Protein AF-A0A915E1F2-F1 (afdb_monomer_lite)

Structure (mmCIF, N/CA/C/O backbone):
data_AF-A0A915E1F2-F1
#
_entry.id   AF-A0A915E1F2-F1
#
loop_
_atom_site.group_PDB
_atom_site.id
_atom_site.type_symbol
_atom_site.label_atom_id
_atom_site.label_alt_id
_atom_site.label_comp_id
_atom_site.label_asym_id
_atom_site.label_entity_id
_atom_site.label_seq_id
_atom_site.pdbx_PDB_ins_code
_atom_site.Cartn_x
_atom_site.Cartn_y
_atom_site.Cartn_z
_atom_site.occupancy
_atom_site.B_iso_or_equiv
_atom_site.auth_seq_id
_atom_site.auth_comp_id
_atom_site.auth_asym_id
_atom_site.auth_atom_id
_atom_site.pdbx_PDB_model_num
ATOM 1 N N . MET A 1 1 ? -7.450 0.242 8.729 1.00 89.69 1 MET A N 1
ATOM 2 C CA . MET A 1 1 ? -6.164 -0.496 8.773 1.00 89.69 1 MET A CA 1
ATOM 3 C C . MET A 1 1 ? -5.593 -0.609 10.179 1.00 89.69 1 MET A C 1
ATOM 5 O O . MET A 1 1 ? -4.972 -1.621 10.465 1.00 89.69 1 MET A O 1
ATOM 9 N N . GLN A 1 2 ? -5.834 0.364 11.060 1.00 91.19 2 GLN A N 1
ATOM 10 C CA . GLN A 1 2 ? -5.263 0.414 12.409 1.00 91.19 2 GLN A CA 1
ATOM 11 C C . GLN A 1 2 ? -5.423 -0.896 13.205 1.00 91.19 2 GLN A C 1
ATOM 13 O O . GLN A 1 2 ? -4.434 -1.490 13.617 1.00 91.19 2 GLN A O 1
ATOM 18 N N . ASN A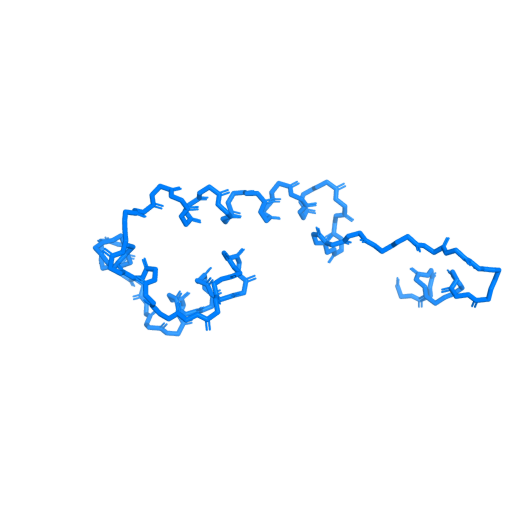 1 3 ? -6.647 -1.429 13.285 1.00 92.56 3 ASN A N 1
ATOM 19 C CA . ASN A 1 3 ? -6.925 -2.683 13.998 1.00 92.56 3 ASN A CA 1
ATOM 20 C C . ASN A 1 3 ? -6.148 -3.891 13.441 1.00 92.56 3 ASN A C 1
ATOM 22 O O . ASN A 1 3 ? -5.928 -4.869 14.148 1.00 92.56 3 ASN A O 1
ATOM 26 N N . VAL A 1 4 ? -5.771 -3.863 12.157 1.00 93.19 4 VAL A N 1
ATOM 27 C CA . VAL A 1 4 ? -4.966 -4.925 11.536 1.00 93.19 4 VAL A CA 1
ATOM 28 C C . VAL A 1 4 ? -3.524 -4.810 12.009 1.00 93.19 4 VAL A C 1
ATOM 30 O O . VAL A 1 4 ? -2.955 -5.807 12.438 1.00 93.19 4 VAL A O 1
ATOM 33 N N . TYR A 1 5 ? -2.957 -3.605 11.995 1.00 93.25 5 TYR A N 1
ATOM 34 C CA . TYR A 1 5 ? -1.607 -3.363 12.497 1.00 93.25 5 TYR A CA 1
ATOM 35 C C . TYR A 1 5 ? -1.464 -3.759 13.967 1.00 93.25 5 TYR A C 1
ATOM 37 O O . TYR A 1 5 ? -0.544 -4.497 14.302 1.00 93.25 5 TYR A O 1
ATOM 45 N N . GLU A 1 6 ? -2.431 -3.391 14.807 1.00 93.12 6 GLU A N 1
ATOM 46 C CA . GLU A 1 6 ? -2.460 -3.779 16.222 1.00 93.12 6 GLU A CA 1
ATOM 47 C C .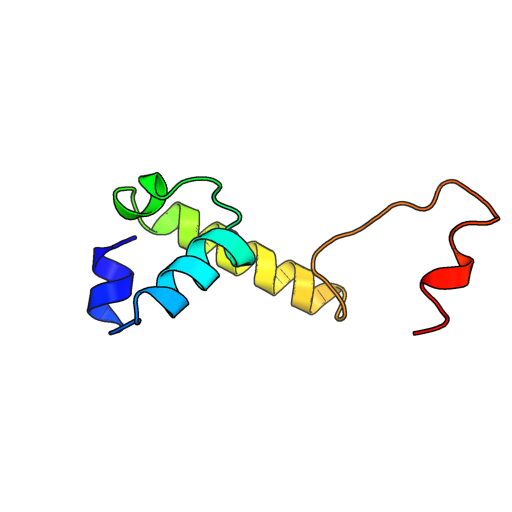 GLU A 1 6 ? -2.590 -5.294 16.403 1.00 93.12 6 GLU A C 1
ATOM 49 O O . GLU A 1 6 ? -1.860 -5.893 17.189 1.00 93.12 6 GLU A O 1
ATOM 54 N N . LYS A 1 7 ? -3.470 -5.945 15.630 1.00 94.38 7 LYS A N 1
ATOM 55 C CA . LYS A 1 7 ? -3.661 -7.402 15.692 1.00 94.38 7 LYS A CA 1
ATOM 56 C C . LYS A 1 7 ? -2.390 -8.181 15.350 1.00 94.38 7 LYS A C 1
ATOM 58 O O . LYS A 1 7 ? -2.174 -9.256 15.904 1.00 94.38 7 LYS A O 1
ATOM 63 N N . PHE A 1 8 ? -1.584 -7.669 14.425 1.00 93.19 8 PHE A N 1
ATOM 64 C CA . PHE A 1 8 ? -0.317 -8.280 14.025 1.00 93.19 8 PHE A CA 1
ATOM 65 C C . PHE A 1 8 ? 0.891 -7.724 14.795 1.00 93.19 8 PHE A C 1
ATOM 67 O O . PHE A 1 8 ? 2.009 -8.168 14.549 1.00 93.19 8 PHE A O 1
ATOM 74 N N . GLY A 1 9 ? 0.678 -6.793 15.733 1.00 93.69 9 GLY A N 1
ATOM 75 C CA . GLY A 1 9 ? 1.736 -6.201 16.551 1.00 93.69 9 GLY A CA 1
ATOM 76 C C . GLY A 1 9 ? 2.763 -5.404 15.745 1.00 93.69 9 GLY A C 1
ATOM 77 O O . GLY A 1 9 ? 3.944 -5.434 16.082 1.00 93.69 9 GLY A O 1
ATOM 78 N N . LEU A 1 10 ? 2.345 -4.741 14.661 1.00 92.94 10 LEU A N 1
ATOM 79 C CA . LEU A 1 10 ? 3.248 -3.902 13.872 1.00 92.94 10 LEU A CA 1
ATOM 80 C C . LEU A 1 10 ? 3.618 -2.636 14.648 1.00 92.94 10 LEU A C 1
ATOM 82 O O . LEU A 1 10 ? 2.743 -1.928 15.144 1.00 92.94 10 LEU A O 1
ATOM 86 N N . ASP A 1 11 ? 4.915 -2.334 14.669 1.00 94.12 11 ASP A N 1
ATOM 87 C CA . ASP A 1 11 ? 5.433 -1.043 15.121 1.00 94.12 11 ASP A CA 1
ATOM 88 C C . ASP A 1 11 ? 4.986 0.092 14.186 1.00 94.12 11 ASP A C 1
ATOM 90 O O . ASP A 1 11 ? 4.764 -0.131 12.989 1.00 94.12 11 ASP A O 1
ATOM 94 N N . GLU A 1 12 ? 4.903 1.315 14.711 1.00 92.00 12 GLU A N 1
ATOM 95 C CA . GLU A 1 12 ? 4.444 2.499 13.974 1.00 92.00 12 GLU A CA 1
ATOM 96 C C . GLU A 1 12 ? 5.261 2.731 12.695 1.00 92.00 12 GLU A C 1
ATOM 98 O O . GLU A 1 12 ? 4.690 2.911 11.619 1.00 92.00 12 GLU A O 1
ATOM 103 N N . ASN A 1 13 ? 6.586 2.561 12.760 1.00 93.56 13 ASN A N 1
ATOM 104 C CA . ASN A 1 13 ? 7.459 2.704 11.591 1.00 93.56 13 ASN A CA 1
ATOM 105 C C . ASN A 1 13 ? 7.153 1.666 10.501 1.00 93.56 13 ASN A C 1
ATOM 107 O O . ASN A 1 13 ? 7.211 1.952 9.303 1.00 93.56 13 ASN A O 1
ATOM 111 N N . THR A 1 14 ? 6.816 0.440 10.910 1.00 94.56 14 THR A N 1
ATOM 112 C CA . THR A 1 14 ? 6.490 -0.647 9.976 1.00 94.56 14 THR A CA 1
ATOM 113 C C . THR A 1 14 ? 5.114 -0.420 9.355 1.00 94.56 14 THR A C 1
ATOM 115 O O . THR A 1 14 ? 4.924 -0.653 8.158 1.00 94.56 14 THR A O 1
ATOM 118 N N . ALA A 1 15 ? 4.155 0.068 10.146 1.00 93.25 15 ALA A N 1
ATOM 119 C CA . ALA A 1 15 ? 2.829 0.444 9.673 1.00 93.25 15 ALA A CA 1
ATOM 120 C C . ALA A 1 15 ? 2.898 1.590 8.649 1.00 93.25 15 ALA A C 1
ATOM 122 O O . ALA A 1 15 ? 2.271 1.496 7.589 1.00 93.25 15 ALA A O 1
ATOM 123 N N . ASP A 1 16 ? 3.711 2.613 8.915 1.00 94.00 16 ASP A N 1
ATOM 124 C CA . ASP A 1 16 ? 3.909 3.755 8.018 1.00 94.00 16 ASP A CA 1
ATOM 125 C C . ASP A 1 16 ? 4.603 3.349 6.723 1.00 94.00 16 ASP A C 1
ATOM 127 O O . ASP A 1 16 ? 4.133 3.698 5.637 1.00 94.00 16 ASP A O 1
ATOM 131 N N . PHE A 1 17 ? 5.654 2.529 6.802 1.00 94.81 17 PHE A N 1
ATOM 132 C CA . PHE A 1 17 ? 6.297 1.978 5.611 1.00 94.81 17 PHE A CA 1
ATOM 133 C C . PHE A 1 17 ? 5.304 1.170 4.760 1.00 94.81 17 PHE A C 1
ATOM 135 O O . PHE A 1 17 ? 5.212 1.353 3.545 1.00 94.81 17 PHE A O 1
ATOM 142 N N . THR A 1 18 ? 4.495 0.321 5.396 1.00 94.81 18 THR A N 1
ATOM 143 C CA . THR A 1 18 ? 3.495 -0.500 4.699 1.00 94.81 18 THR A CA 1
ATOM 144 C C . THR A 1 18 ? 2.416 0.364 4.037 1.00 94.81 18 THR A C 1
ATOM 146 O O . THR A 1 18 ? 2.028 0.116 2.894 1.00 94.81 18 THR A O 1
ATOM 149 N N . GLY A 1 19 ? 1.942 1.412 4.709 1.00 94.56 19 GLY A N 1
ATOM 150 C CA . GLY A 1 19 ? 0.923 2.308 4.166 1.00 94.56 19 GLY A CA 1
ATOM 151 C C . GLY A 1 19 ? 1.422 3.220 3.050 1.00 94.56 19 GLY A C 1
ATOM 152 O O . GLY A 1 19 ? 0.780 3.342 2.006 1.00 94.56 19 GLY A O 1
ATOM 153 N N . HIS A 1 20 ? 2.568 3.861 3.257 1.00 95.62 20 HIS A N 1
ATOM 154 C CA . HIS A 1 20 ? 3.079 4.874 2.342 1.00 95.62 20 HIS A CA 1
ATOM 155 C C . HIS A 1 20 ? 3.910 4.279 1.206 1.00 95.62 20 HIS A C 1
ATOM 157 O O . HIS A 1 20 ? 3.692 4.639 0.052 1.00 95.62 20 HIS A O 1
ATOM 163 N N . ALA A 1 21 ? 4.827 3.350 1.493 1.00 93.88 21 ALA A N 1
ATOM 164 C CA . ALA A 1 21 ? 5.729 2.805 0.477 1.00 93.88 21 ALA A CA 1
ATOM 165 C C . ALA A 1 21 ? 5.098 1.654 -0.320 1.00 93.88 21 ALA A C 1
ATOM 167 O O . ALA A 1 21 ? 5.277 1.591 -1.535 1.00 93.88 21 ALA A O 1
ATOM 168 N N . LEU A 1 22 ? 4.339 0.765 0.337 1.00 93.75 22 LEU A N 1
ATOM 169 C CA . LEU A 1 22 ? 3.728 -0.393 -0.334 1.00 93.75 22 LEU A CA 1
ATOM 170 C C . LEU A 1 22 ? 2.315 -0.091 -0.847 1.00 93.75 22 LEU A C 1
ATOM 172 O O . LEU A 1 22 ? 1.998 -0.387 -1.996 1.00 93.75 22 LEU A O 1
ATOM 176 N N . ALA A 1 23 ? 1.457 0.511 -0.018 1.00 94.88 23 ALA A N 1
ATOM 177 C CA . ALA A 1 23 ? 0.078 0.829 -0.401 1.00 94.88 23 ALA A CA 1
ATOM 178 C C . ALA A 1 23 ? -0.095 2.210 -1.069 1.00 94.88 23 ALA A C 1
ATOM 180 O O . ALA A 1 23 ? -1.205 2.547 -1.500 1.00 94.88 23 ALA A O 1
ATOM 181 N N . LEU A 1 24 ? 0.985 2.993 -1.188 1.00 94.38 24 LEU A N 1
ATOM 182 C CA . LEU A 1 24 ? 1.036 4.283 -1.890 1.00 94.38 24 LEU A CA 1
ATOM 183 C C . LEU A 1 24 ? 0.008 5.311 -1.388 1.00 94.38 24 LEU A C 1
ATOM 185 O O . LEU A 1 24 ? -0.518 6.119 -2.160 1.00 94.38 24 LEU A O 1
ATOM 189 N N . TYR A 1 25 ? -0.311 5.288 -0.091 1.00 95.44 25 TYR A N 1
ATOM 190 C CA . TYR A 1 25 ? -1.117 6.342 0.521 1.00 95.44 25 TYR A CA 1
ATOM 191 C C . TYR A 1 25 ? -0.285 7.608 0.734 1.00 95.44 25 TYR A C 1
ATOM 193 O O . TYR A 1 25 ? 0.896 7.554 1.063 1.00 95.44 25 TYR A O 1
ATOM 201 N N . ARG A 1 26 ? -0.913 8.770 0.544 1.00 94.75 26 ARG A N 1
ATOM 202 C CA . ARG A 1 26 ? -0.262 10.079 0.723 1.00 94.75 26 ARG A CA 1
ATOM 203 C C . ARG A 1 26 ? -0.403 10.619 2.141 1.00 94.75 26 ARG A C 1
ATOM 205 O O . ARG A 1 26 ? 0.434 11.393 2.580 1.00 94.75 26 ARG A O 1
ATOM 212 N N . ASP A 1 27 ? -1.489 10.256 2.807 1.00 95.06 27 ASP A N 1
ATOM 213 C CA . ASP A 1 27 ? -1.883 10.728 4.125 1.00 95.06 27 ASP A CA 1
ATOM 214 C C . ASP A 1 27 ? -2.356 9.558 4.990 1.00 95.06 27 ASP A C 1
ATOM 216 O O . ASP A 1 27 ? -2.773 8.526 4.476 1.00 95.06 27 ASP A O 1
ATOM 220 N N . ASP A 1 28 ? -2.342 9.734 6.308 1.00 94.50 28 ASP A N 1
ATOM 221 C CA . ASP A 1 28 ? -2.671 8.691 7.290 1.00 94.50 28 ASP A CA 1
ATOM 222 C C . ASP A 1 28 ? -4.158 8.347 7.409 1.00 94.50 28 ASP A C 1
ATOM 224 O O . ASP A 1 28 ? -4.551 7.477 8.190 1.00 94.50 28 ASP A O 1
ATOM 228 N N . LYS A 1 29 ? -5.024 8.991 6.622 1.00 94.06 29 LYS A N 1
ATOM 229 C CA . LYS A 1 29 ? -6.477 8.773 6.694 1.00 94.06 29 LYS A CA 1
ATOM 230 C C . LYS A 1 29 ? -6.857 7.313 6.437 1.00 94.06 29 LYS A C 1
ATOM 232 O O . LYS A 1 29 ? -7.850 6.834 6.982 1.00 94.06 29 LYS A O 1
ATOM 237 N N . TYR A 1 30 ? -6.042 6.575 5.678 1.00 92.94 30 TYR A N 1
ATOM 238 C CA . TYR A 1 30 ? -6.241 5.146 5.420 1.00 92.94 30 TYR A CA 1
ATOM 239 C C . TYR A 1 30 ? -6.204 4.279 6.693 1.00 92.94 30 TYR A C 1
ATOM 241 O O . TYR A 1 30 ? -6.802 3.197 6.715 1.00 92.94 30 TYR A O 1
ATOM 249 N N . LYS A 1 31 ? -5.563 4.744 7.778 1.00 92.56 31 LYS A N 1
ATOM 250 C CA . LYS A 1 31 ? -5.528 4.031 9.065 1.00 92.56 31 LYS A CA 1
ATOM 251 C C . LYS A 1 31 ? -6.943 3.817 9.613 1.00 92.56 31 LYS A C 1
ATOM 253 O O . LYS A 1 31 ? -7.235 2.716 10.091 1.00 92.56 31 LYS A O 1
ATOM 258 N N . GLN A 1 32 ? -7.842 4.785 9.417 1.00 94.06 32 GLN A N 1
ATOM 259 C CA . GLN A 1 32 ? -9.243 4.744 9.866 1.00 94.06 32 GLN A CA 1
ATOM 260 C C . GLN A 1 32 ? -10.202 4.062 8.872 1.00 94.06 32 GLN A C 1
ATOM 262 O O . GLN A 1 32 ? -11.336 3.749 9.225 1.00 94.06 32 GLN A O 1
ATOM 267 N N . LEU A 1 33 ? -9.760 3.800 7.639 1.00 92.19 33 LEU A N 1
ATOM 268 C CA . LEU A 1 33 ? -10.577 3.161 6.604 1.00 92.19 33 LEU A CA 1
ATOM 269 C C . LEU A 1 33 ? -10.585 1.622 6.724 1.00 92.19 33 LEU A C 1
ATOM 271 O O . LEU A 1 33 ? -9.704 1.036 7.375 1.00 92.19 33 LEU A O 1
ATOM 275 N N . PRO A 1 34 ? -11.549 0.934 6.075 1.00 93.38 34 PRO A N 1
ATOM 276 C CA . PRO A 1 34 ? -11.549 -0.521 5.959 1.00 93.38 34 PRO A CA 1
ATOM 277 C C . PRO A 1 34 ? -10.228 -1.052 5.390 1.00 93.38 34 PRO A C 1
ATOM 279 O O . PRO A 1 34 ? -9.620 -0.453 4.507 1.00 93.38 34 PRO A O 1
ATOM 282 N N . TYR A 1 35 ? -9.770 -2.196 5.896 1.00 91.38 35 TYR A N 1
ATOM 283 C CA . TYR A 1 35 ? -8.452 -2.738 5.545 1.00 91.38 35 TYR A CA 1
ATOM 284 C C . TYR A 1 35 ? -8.366 -3.317 4.127 1.00 91.38 35 TYR A C 1
ATOM 286 O O . TYR A 1 35 ? -7.267 -3.459 3.598 1.00 91.38 35 TYR A O 1
ATOM 294 N N . LEU A 1 36 ? -9.506 -3.659 3.518 1.00 93.94 36 LEU A N 1
ATOM 295 C CA . LEU A 1 36 ? -9.558 -4.395 2.255 1.00 93.94 36 LEU A CA 1
ATOM 296 C C . LEU A 1 36 ? -8.832 -3.653 1.124 1.00 93.94 36 LEU A C 1
ATOM 298 O O . LEU A 1 36 ? -8.019 -4.252 0.423 1.00 93.94 36 LEU A O 1
ATOM 302 N N . ASP A 1 37 ? -9.055 -2.344 1.001 1.00 93.31 37 ASP A N 1
ATOM 303 C CA . ASP A 1 37 ? -8.422 -1.528 -0.040 1.00 93.31 37 ASP A CA 1
ATOM 304 C C . ASP A 1 37 ? -6.906 -1.445 0.136 1.00 93.31 37 ASP A C 1
ATOM 306 O O . ASP A 1 37 ? -6.155 -1.600 -0.828 1.00 93.31 37 ASP A O 1
ATOM 310 N N . ALA A 1 38 ? -6.444 -1.252 1.372 1.00 93.62 38 ALA A N 1
ATOM 311 C CA . ALA A 1 38 ? -5.021 -1.184 1.669 1.00 93.62 38 ALA A CA 1
ATOM 312 C C . ALA A 1 38 ? -4.331 -2.528 1.392 1.00 93.62 38 ALA A C 1
ATOM 314 O O . ALA A 1 38 ? -3.293 -2.558 0.736 1.00 93.62 38 ALA A O 1
ATOM 315 N N . VAL A 1 39 ? -4.934 -3.647 1.807 1.00 93.94 39 VAL A N 1
ATOM 316 C CA . VAL A 1 39 ? -4.398 -4.994 1.547 1.00 93.94 39 VAL A CA 1
ATOM 317 C C . VAL A 1 39 ? -4.352 -5.300 0.049 1.00 93.94 39 VAL A C 1
ATOM 319 O O . VAL A 1 39 ? -3.353 -5.830 -0.433 1.00 93.94 39 VAL A O 1
ATOM 322 N N . ASN A 1 40 ? -5.383 -4.922 -0.710 1.00 95.62 40 ASN A N 1
ATOM 323 C CA . ASN A 1 40 ? -5.399 -5.110 -2.161 1.00 95.62 40 ASN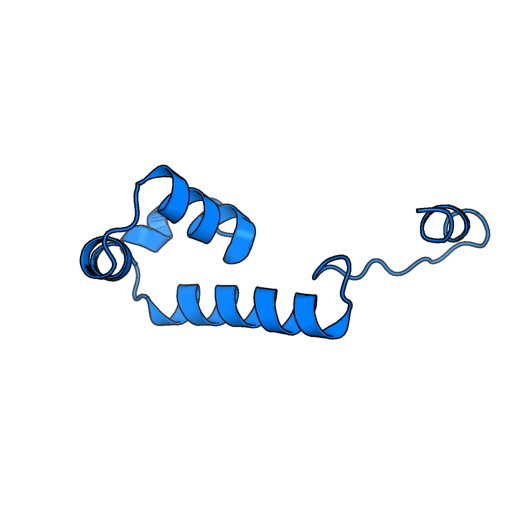 A CA 1
ATOM 324 C C . ASN A 1 40 ? -4.288 -4.316 -2.860 1.00 95.62 40 ASN A C 1
ATOM 326 O O . ASN A 1 40 ? -3.665 -4.826 -3.790 1.00 95.62 40 ASN A O 1
ATOM 330 N N . ARG A 1 41 ? -3.995 -3.096 -2.397 1.00 95.19 41 ARG A N 1
ATOM 331 C CA . ARG A 1 41 ? -2.883 -2.285 -2.918 1.00 95.19 41 ARG A CA 1
ATOM 332 C C . ARG A 1 41 ? -1.521 -2.892 -2.596 1.00 95.19 41 ARG A C 1
ATOM 334 O O . ARG A 1 41 ? -0.686 -2.989 -3.490 1.00 95.19 41 ARG A O 1
ATOM 341 N N . VAL A 1 42 ? -1.316 -3.363 -1.364 1.00 94.56 42 VAL A N 1
ATOM 342 C CA . VAL A 1 42 ? -0.077 -4.066 -0.979 1.00 94.56 42 VAL A CA 1
ATOM 343 C C . VAL A 1 42 ? 0.108 -5.332 -1.819 1.00 94.56 42 VAL A C 1
ATOM 345 O O . VAL A 1 42 ? 1.202 -5.596 -2.316 1.00 94.56 42 VAL A O 1
ATOM 348 N N . ARG A 1 43 ? -0.968 -6.095 -2.042 1.00 95.19 43 ARG A N 1
ATOM 349 C CA . ARG A 1 43 ? -0.939 -7.269 -2.919 1.00 95.19 43 ARG A CA 1
ATOM 350 C C . ARG A 1 43 ? -0.569 -6.893 -4.352 1.00 95.19 43 ARG A C 1
ATOM 352 O O . ARG A 1 43 ? 0.300 -7.534 -4.927 1.00 95.19 43 ARG A O 1
ATOM 359 N N . LEU A 1 44 ? -1.167 -5.836 -4.901 1.00 94.56 44 LEU A N 1
ATOM 360 C CA . LEU A 1 44 ? -0.845 -5.342 -6.242 1.00 94.56 44 LEU A CA 1
ATOM 361 C C . LEU A 1 44 ? 0.634 -4.945 -6.371 1.00 94.56 44 LEU A C 1
ATOM 363 O O . LEU A 1 44 ? 1.266 -5.269 -7.377 1.00 94.56 44 LEU A O 1
ATOM 367 N N . TYR A 1 45 ? 1.188 -4.273 -5.357 1.00 94.19 45 TYR A N 1
ATOM 368 C CA . TYR A 1 45 ? 2.609 -3.930 -5.300 1.00 94.19 45 TYR A CA 1
ATOM 369 C C . TYR A 1 45 ? 3.478 -5.194 -5.352 1.00 94.19 45 TYR A C 1
ATOM 371 O O . TYR A 1 45 ? 4.385 -5.288 -6.180 1.00 94.19 45 TYR A O 1
ATOM 379 N N . SER A 1 46 ? 3.159 -6.195 -4.523 1.00 93.12 46 SER A N 1
ATOM 380 C CA . SER A 1 46 ? 3.888 -7.469 -4.486 1.00 93.12 46 SER A CA 1
ATOM 381 C C . SER A 1 46 ? 3.777 -8.242 -5.799 1.00 93.12 46 SER A C 1
ATOM 383 O O . SER A 1 46 ? 4.778 -8.763 -6.282 1.00 93.12 46 SER A O 1
ATOM 385 N N . ASP A 1 47 ? 2.588 -8.302 -6.400 1.00 94.31 47 ASP A N 1
ATOM 386 C CA . ASP A 1 47 ? 2.358 -8.999 -7.668 1.00 94.31 47 ASP A CA 1
ATOM 387 C C . ASP A 1 47 ? 3.128 -8.326 -8.816 1.00 94.31 47 ASP A C 1
ATOM 389 O O . ASP A 1 47 ? 3.665 -9.002 -9.694 1.00 94.31 47 ASP A O 1
ATOM 393 N N . SER A 1 48 ? 3.219 -6.993 -8.802 1.00 91.50 48 SER A N 1
ATOM 394 C CA . SER A 1 48 ? 3.987 -6.221 -9.788 1.00 91.50 48 SER A CA 1
ATOM 395 C C . SER A 1 48 ? 5.491 -6.431 -9.613 1.00 91.50 48 SER A C 1
ATOM 397 O O . SER A 1 48 ? 6.198 -6.677 -10.590 1.00 91.50 48 SER A O 1
ATOM 399 N N . LEU A 1 49 ? 5.975 -6.415 -8.368 1.00 90.25 49 LEU A N 1
ATOM 400 C CA . LEU A 1 49 ? 7.375 -6.689 -8.050 1.00 90.25 49 LEU A CA 1
ATOM 401 C C . LEU A 1 49 ? 7.770 -8.118 -8.445 1.00 90.25 49 LEU A C 1
ATOM 403 O O . LEU A 1 49 ? 8.813 -8.315 -9.060 1.00 90.25 49 LEU A O 1
ATOM 407 N N . ALA A 1 50 ? 6.917 -9.106 -8.168 1.00 90.56 50 ALA A N 1
ATOM 408 C CA . ALA A 1 50 ? 7.163 -10.501 -8.527 1.00 90.56 50 ALA A CA 1
ATOM 409 C C . ALA A 1 50 ? 7.255 -10.723 -10.047 1.00 90.56 50 ALA A C 1
ATOM 411 O O . ALA A 1 50 ?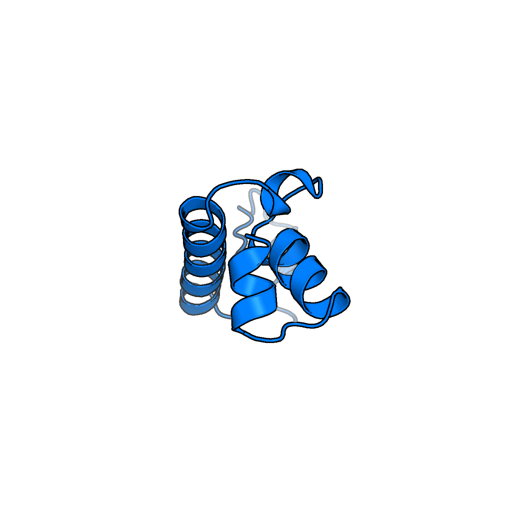 7.963 -11.623 -10.493 1.00 90.56 50 ALA A O 1
ATOM 412 N N . ARG A 1 51 ? 6.561 -9.907 -10.853 1.00 87.69 51 ARG A N 1
ATOM 413 C CA . ARG A 1 51 ? 6.595 -10.001 -12.322 1.00 87.69 51 ARG A CA 1
ATOM 414 C C . ARG A 1 51 ? 7.863 -9.420 -12.943 1.00 87.69 51 ARG A C 1
ATOM 416 O O . ARG A 1 51 ? 8.343 -9.981 -13.922 1.00 87.69 51 ARG A O 1
ATOM 423 N N . TYR A 1 52 ? 8.373 -8.303 -12.422 1.00 81.69 52 TYR A N 1
ATOM 424 C CA . TYR A 1 52 ? 9.462 -7.541 -13.060 1.00 81.69 52 TYR A CA 1
ATOM 425 C C . TYR A 1 52 ? 10.777 -7.530 -12.261 1.00 81.69 52 TYR A C 1
ATOM 427 O O . TYR A 1 52 ? 11.804 -7.068 -12.758 1.00 81.69 52 TYR A O 1
ATOM 435 N N . GLY A 1 53 ? 10.779 -8.072 -11.042 1.00 78.19 53 GLY A N 1
ATO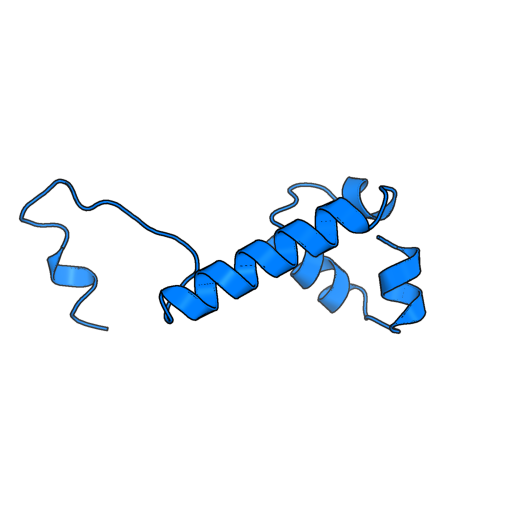M 436 C CA . GLY A 1 53 ? 11.961 -8.351 -10.225 1.00 78.19 53 GLY A CA 1
ATOM 437 C C . GLY A 1 53 ? 12.575 -7.127 -9.545 1.00 78.19 53 GLY A C 1
ATOM 438 O O . GLY A 1 53 ? 12.656 -7.089 -8.322 1.00 78.19 53 GLY A O 1
ATOM 439 N N . LYS A 1 54 ? 13.018 -6.127 -10.317 1.00 80.81 54 LYS A N 1
ATOM 440 C CA . LYS A 1 54 ? 13.775 -4.976 -9.783 1.00 80.81 54 LYS A CA 1
ATOM 441 C C . LYS A 1 54 ? 1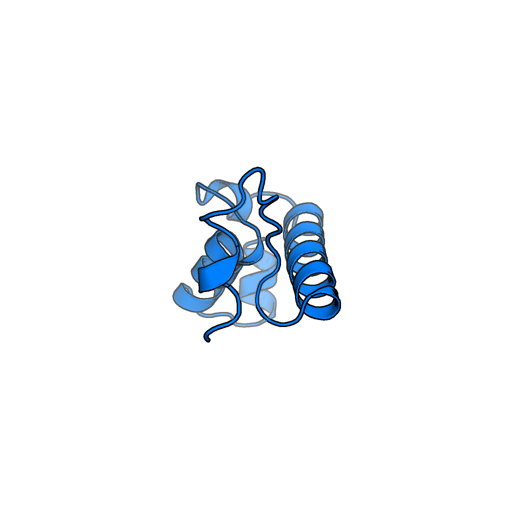2.890 -3.935 -9.101 1.00 80.81 54 LYS A C 1
ATOM 443 O O . LYS A 1 54 ? 13.243 -3.409 -8.052 1.00 80.81 54 LYS A O 1
ATOM 448 N N . SER A 1 55 ? 11.750 -3.609 -9.702 1.00 81.94 55 SER A N 1
ATOM 449 C CA . SER A 1 55 ? 10.803 -2.650 -9.137 1.00 81.94 55 SER A CA 1
ATOM 450 C C . SER A 1 55 ? 9.393 -2.907 -9.680 1.00 81.94 55 SER A C 1
ATOM 452 O O . SER A 1 55 ? 9.248 -3.499 -10.751 1.00 81.94 55 SER A O 1
ATOM 454 N N . PRO A 1 56 ? 8.339 -2.478 -8.968 1.00 85.38 56 PRO A N 1
ATOM 455 C CA . PRO A 1 56 ? 6.956 -2.656 -9.406 1.00 85.38 56 PRO A CA 1
ATOM 456 C C . PRO A 1 56 ? 6.512 -1.604 -10.436 1.00 85.38 56 PRO A C 1
ATOM 458 O O . PRO A 1 56 ? 5.356 -1.618 -10.856 1.00 85.38 56 PRO A O 1
ATOM 461 N N . TYR A 1 57 ? 7.397 -0.682 -10.830 1.00 85.31 57 TYR A N 1
ATOM 462 C CA . TYR A 1 57 ? 7.087 0.411 -11.743 1.00 85.31 57 TYR A CA 1
ATOM 463 C C . TYR A 1 57 ? 7.630 0.130 -13.139 1.00 85.31 57 TYR A C 1
ATOM 465 O O . TYR A 1 57 ? 8.753 -0.338 -13.312 1.00 85.31 57 TYR A O 1
ATOM 473 N N . LEU A 1 58 ? 6.827 0.467 -14.146 1.00 83.12 58 LEU A N 1
ATOM 474 C CA . LEU A 1 58 ? 7.228 0.421 -15.544 1.00 83.12 58 LEU A CA 1
ATOM 475 C C . LEU A 1 58 ? 7.369 1.845 -16.069 1.00 83.12 58 LEU A C 1
ATOM 477 O O . LEU A 1 58 ? 6.431 2.638 -15.982 1.00 83.12 58 LEU A O 1
ATOM 481 N N . TYR A 1 59 ? 8.521 2.146 -16.660 1.00 81.62 59 TYR A N 1
ATOM 482 C CA . TYR A 1 59 ? 8.743 3.374 -17.411 1.00 81.62 59 TYR A CA 1
ATOM 483 C C . TYR A 1 59 ? 8.904 3.033 -18.891 1.00 81.62 59 TYR A C 1
ATOM 485 O O . TYR A 1 59 ? 9.695 2.165 -19.258 1.00 81.62 59 TYR A O 1
ATOM 493 N N . ARG A 1 60 ? 8.121 3.679 -19.764 1.00 67.88 60 ARG A N 1
ATOM 494 C CA . ARG A 1 60 ? 8.222 3.446 -21.207 1.00 67.88 60 ARG A CA 1
ATOM 495 C C . ARG A 1 60 ? 9.286 4.364 -21.794 1.00 67.88 60 ARG A C 1
ATOM 497 O O . ARG A 1 60 ? 9.057 5.560 -21.935 1.00 67.88 60 ARG A O 1
ATOM 504 N N . CYS A 1 61 ? 10.415 3.795 -22.196 1.00 67.81 61 CYS A N 1
ATOM 505 C CA . CYS A 1 61 ? 11.444 4.535 -22.919 1.00 67.81 61 CYS A CA 1
ATOM 506 C C . CYS A 1 61 ? 10.980 4.843 -24.350 1.00 67.81 61 CYS A C 1
ATOM 508 O O . CYS A 1 61 ? 10.812 3.946 -25.174 1.00 67.81 61 CYS A O 1
ATOM 510 N N . THR A 1 62 ? 10.772 6.126 -24.648 1.00 66.06 62 THR A N 1
ATOM 511 C CA . THR A 1 62 ? 10.463 6.648 -25.989 1.00 66.06 62 THR A CA 1
ATOM 512 C C . THR A 1 62 ? 11.639 7.472 -26.528 1.00 66.06 62 THR A C 1
ATOM 514 O O . THR A 1 62 ? 11.473 8.640 -26.870 1.00 66.06 62 THR A O 1
ATOM 517 N N . GLY A 1 63 ? 12.845 6.895 -26.562 1.00 63.41 63 GLY A N 1
ATOM 518 C CA . GLY A 1 63 ? 14.038 7.558 -27.103 1.00 63.41 63 GLY A CA 1
ATOM 519 C C . GLY A 1 63 ? 15.277 6.656 -27.137 1.00 63.41 63 GLY A C 1
ATOM 520 O O . GLY A 1 63 ? 15.482 5.851 -26.232 1.00 63.41 63 GLY A O 1
ATOM 521 N N . LEU A 1 64 ? 16.098 6.799 -28.187 1.00 60.56 64 LEU A N 1
ATOM 522 C CA . LEU A 1 64 ? 17.327 6.020 -28.431 1.00 60.56 64 LEU A CA 1
ATOM 523 C C . LEU A 1 64 ? 18.415 6.230 -27.357 1.00 60.56 64 LEU A C 1
ATOM 525 O O . LEU A 1 64 ? 19.255 5.357 -27.171 1.00 60.56 64 LEU A O 1
ATOM 529 N N . GLU A 1 65 ? 18.387 7.348 -26.625 1.00 61.75 65 GLU A N 1
ATOM 530 C CA . GLU A 1 65 ? 19.461 7.733 -25.694 1.00 61.75 65 GLU A CA 1
ATOM 531 C C . GLU A 1 65 ? 19.191 7.364 -24.223 1.00 61.75 65 GLU A C 1
ATOM 533 O O . GLU A 1 65 ? 20.127 7.264 -23.432 1.00 61.75 65 GLU A O 1
ATOM 538 N N . SER A 1 66 ? 17.934 7.120 -23.827 1.00 52.91 66 SER A N 1
ATOM 539 C CA . SER A 1 66 ? 17.576 6.907 -22.412 1.00 52.91 66 SER A CA 1
ATOM 540 C C . SER A 1 66 ? 17.534 5.438 -21.980 1.00 52.91 66 SER A C 1
ATOM 542 O O . SER A 1 66 ? 17.530 5.163 -20.787 1.00 52.91 66 SER A O 1
ATOM 544 N N . CYS A 1 67 ? 17.534 4.487 -22.920 1.00 49.84 67 CYS A N 1
ATOM 545 C CA . CYS A 1 67 ? 17.466 3.051 -22.610 1.00 49.84 67 CYS A CA 1
ATOM 546 C C . CYS A 1 67 ? 18.809 2.452 -22.150 1.00 49.84 67 CYS A C 1
ATOM 548 O O . CYS A 1 67 ? 18.839 1.355 -21.603 1.00 49.84 67 CYS A O 1
ATOM 550 N N . LEU A 1 68 ? 19.924 3.159 -22.362 1.00 48.38 68 LEU A N 1
ATOM 551 C CA . LEU A 1 68 ? 21.274 2.651 -22.089 1.00 48.38 68 LEU A CA 1
ATOM 552 C C . LEU A 1 68 ? 21.641 2.627 -20.595 1.00 48.38 68 LEU A C 1
ATOM 554 O O . LEU A 1 68 ? 22.626 1.992 -20.230 1.00 48.38 68 LEU A O 1
ATOM 558 N N . LYS A 1 69 ? 20.860 3.288 -19.730 1.00 51.62 69 LYS A N 1
ATOM 559 C CA . LYS A 1 69 ? 21.124 3.335 -18.281 1.00 51.62 69 LYS A CA 1
ATOM 560 C C . LYS A 1 69 ? 20.419 2.244 -17.478 1.00 51.62 69 LYS A C 1
ATOM 562 O O . LYS A 1 69 ? 20.946 1.854 -16.448 1.00 51.62 69 LYS A O 1
ATOM 567 N N . ASP A 1 70 ? 19.315 1.688 -17.974 1.00 49.94 70 ASP A N 1
ATOM 568 C CA . ASP A 1 70 ? 18.605 0.604 -17.273 1.00 49.94 70 ASP A CA 1
ATOM 569 C C . ASP A 1 70 ? 19.287 -0.773 -17.430 1.00 49.94 70 ASP A C 1
ATOM 571 O O . ASP A 1 70 ? 18.868 -1.748 -16.804 1.00 49.94 70 ASP A O 1
ATOM 575 N N . LEU A 1 71 ? 20.337 -0.865 -18.260 1.00 47.28 71 LEU A N 1
ATOM 576 C CA . LEU A 1 71 ? 21.059 -2.107 -18.575 1.00 47.28 71 LEU A CA 1
ATOM 577 C C . LEU A 1 71 ? 22.480 -2.184 -17.986 1.00 47.28 71 LEU A C 1
ATOM 579 O O . LEU A 1 71 ? 23.175 -3.165 -18.244 1.00 47.28 71 LEU A O 1
ATOM 583 N N . LEU A 1 72 ? 22.921 -1.163 -17.242 1.00 44.94 72 LEU A N 1
ATOM 584 C CA . LEU A 1 72 ? 24.273 -1.087 -16.664 1.00 44.94 72 LEU A CA 1
ATOM 585 C C . LEU A 1 72 ? 24.314 -1.163 -15.126 1.00 44.94 72 LEU A C 1
ATOM 587 O O . LEU A 1 72 ? 25.400 -1.072 -14.560 1.00 44.94 72 LEU A O 1
ATOM 591 N N . ASP A 1 73 ? 23.163 -1.404 -14.491 1.00 41.12 73 ASP A N 1
ATOM 592 C CA . ASP A 1 73 ? 23.023 -1.885 -13.105 1.00 41.12 73 ASP A CA 1
ATOM 593 C C . ASP A 1 73 ? 22.392 -3.285 -13.091 1.00 41.12 73 ASP A C 1
ATOM 595 O O . ASP A 1 73 ? 21.345 -3.474 -13.762 1.00 41.12 73 ASP A O 1
#

Secondary structure (DSSP, 8-state):
-HHHHHHTT--HHHHHIIIIIIS--SSGGGGGS-HHHHHHHHHHHHHHHHHHSS-S------STTTTTSTT--

Sequence (73 aa):
MQNVYEKFGLDENTADFTGHALALYRDDKYKQLPYLDAVNRVRLYSDSLARYGKSPYLYRCTGLESCLKDLLD

Foldseek 3Di:
DQVVCVVVVPDPVRVCCLCCVQLVDPDPVCNVPDCPSSVVSNVLQVVLCVVPVPGSDDDDDPDPPPVVVVPPD

pLDDT: mean 84.92, std 15.41, range [41.12, 95.62]

Organism: NCBI:txid166011

InterPro domains:
  IPR018203 GDP dissociation inhibitor [PF00996] (1-65)
  IPR018203 GDP dissociation inhibitor [PTHR11787] (1-63)

Radius of gyration: 16.11 Å; chains: 1; bounding box: 36×21×45 Å